Protein AF-A0A7J4SKL3-F1 (afdb_monomer_lite)

Secondary structure (DSSP, 8-state):
--TTEEEHHHHHHHTS-TTTS-HHHHHHHHHHHHHTT-EEEEE---TT--PEEEEE-HHHHHHHHHHHHTGGGHHHHHHHHHH-TT--HHHHHHHHHT-TTS-HHHHHHHHHHHHHHHHHH--SSTTPPPP-SHHHHHHHHHSPP-

Radius of gyration: 18.82 Å; chains: 1; bounding box: 42×30×58 Å

Sequence (146 aa):
LIGGSTEVPKLHKLLGPHRMITKRHTQRLVKWLEEEKWINKQFNHIPFSDAKVFKLKQDRVGFGRLSLALWPLRSSISSWRRANPKGNWENALEEILSNSKIPAYQIKKSINDVFERLNILTSGHDNCPIPSTKEELIIWWKTPPP

Foldseek 3Di:
DPPQKDFLVRVCVVVDDCPPADSVNSVVVVVVCVVVVQWDWDQPPDPPDRTTMIGGDPVVVLVVLVCQLQVLCVVLLVVQCVVCVPDDQLCSLVCSLPDPVDDPVSSVVSVVSSQVSCVVSPLQAPPDHRDPDSVSVSVSSNDDHD

pLDDT: mean 87.16, std 10.9, range [48.44, 97.19]

Structure (mmCIF, N/CA/C/O backbone):
data_AF-A0A7J4SKL3-F1
#
_entry.id   AF-A0A7J4SKL3-F1
#
loop_
_atom_site.group_PDB
_atom_site.id
_atom_site.type_symbol
_atom_site.label_atom_id
_atom_site.label_alt_id
_atom_site.label_comp_id
_atom_site.label_asym_id
_atom_site.label_entity_id
_atom_site.label_seq_id
_atom_site.pdbx_PDB_ins_code
_atom_site.Cartn_x
_atom_site.Cartn_y
_atom_site.Cartn_z
_atom_site.occupancy
_atom_site.B_iso_or_equiv
_atom_site.auth_seq_id
_atom_site.auth_comp_id
_atom_site.auth_asym_id
_atom_site.auth_atom_id
_atom_site.pdbx_PDB_model_num
ATOM 1 N N . LEU A 1 1 ? 7.244 6.964 -25.240 1.00 48.44 1 LEU A N 1
ATOM 2 C CA . LEU A 1 1 ? 7.174 5.991 -24.122 1.00 48.44 1 LEU A CA 1
ATOM 3 C C . LEU A 1 1 ? 5.709 5.703 -23.848 1.00 48.44 1 LEU A C 1
ATOM 5 O O . LEU A 1 1 ? 4.969 6.645 -23.602 1.00 48.44 1 LEU A O 1
ATOM 9 N N . ILE A 1 2 ? 5.292 4.439 -23.925 1.00 50.00 2 ILE A N 1
ATOM 10 C CA . ILE A 1 2 ? 3.936 4.018 -23.544 1.00 50.00 2 ILE A CA 1
ATOM 11 C C . ILE A 1 2 ? 3.737 4.368 -22.058 1.00 50.00 2 ILE A C 1
ATOM 13 O O . ILE A 1 2 ? 4.627 4.099 -21.245 1.00 50.00 2 ILE A O 1
ATOM 17 N N . GLY A 1 3 ? 2.610 4.989 -21.698 1.00 60.38 3 GLY A N 1
ATOM 18 C CA . GLY A 1 3 ? 2.311 5.376 -20.315 1.00 60.38 3 GLY A CA 1
ATOM 19 C C . GLY A 1 3 ? 2.503 4.210 -19.333 1.00 60.38 3 GLY A C 1
ATOM 20 O O . GLY A 1 3 ? 2.032 3.095 -19.571 1.00 60.38 3 GLY A O 1
ATOM 21 N N . GLY A 1 4 ? 3.245 4.454 -18.249 1.00 69.75 4 GLY A N 1
ATOM 22 C CA . GLY A 1 4 ? 3.520 3.461 -17.201 1.00 69.75 4 GLY A CA 1
ATOM 23 C C . GLY A 1 4 ? 4.637 2.448 -17.499 1.00 69.75 4 GLY A C 1
ATOM 24 O O . GLY A 1 4 ? 4.762 1.466 -16.771 1.00 69.75 4 GLY A O 1
ATOM 25 N N . SER A 1 5 ? 5.440 2.660 -18.546 1.00 82.00 5 SER A N 1
ATOM 26 C CA . SER A 1 5 ? 6.580 1.803 -18.902 1.00 82.00 5 SER A CA 1
ATOM 27 C C . SER A 1 5 ? 7.928 2.506 -18.654 1.00 82.00 5 SER A C 1
ATOM 29 O O . SER A 1 5 ? 8.038 3.728 -18.793 1.00 82.00 5 SER A O 1
ATOM 31 N N . THR A 1 6 ? 8.960 1.761 -18.241 1.00 85.88 6 THR A N 1
ATOM 32 C CA . THR A 1 6 ? 10.296 2.312 -17.948 1.00 85.88 6 THR A CA 1
ATOM 33 C C . THR A 1 6 ? 11.423 1.329 -18.263 1.00 85.88 6 THR A C 1
ATOM 35 O O . THR A 1 6 ? 11.231 0.117 -18.265 1.00 85.88 6 THR A O 1
ATOM 38 N N . GLU A 1 7 ? 12.623 1.849 -18.496 1.00 87.88 7 GLU A N 1
ATOM 39 C CA . GLU A 1 7 ? 13.842 1.064 -18.703 1.00 87.88 7 GLU A CA 1
ATOM 40 C C . GLU A 1 7 ? 14.715 1.087 -17.444 1.00 87.88 7 GLU A C 1
ATOM 42 O O . GLU A 1 7 ? 14.660 2.033 -16.654 1.00 87.88 7 GLU A O 1
ATOM 47 N N . VAL A 1 8 ? 15.600 0.097 -17.281 1.00 87.62 8 VAL A N 1
ATOM 48 C CA . VAL A 1 8 ? 16.509 0.022 -16.121 1.00 87.62 8 VAL A CA 1
ATOM 49 C C . VAL A 1 8 ? 17.352 1.293 -15.923 1.00 87.62 8 VAL A C 1
ATOM 51 O O . VAL A 1 8 ? 17.426 1.757 -14.785 1.00 87.62 8 VAL A O 1
ATOM 54 N N . PRO A 1 9 ? 17.971 1.909 -16.955 1.00 86.69 9 PRO A N 1
ATOM 55 C CA . PRO A 1 9 ? 18.747 3.136 -16.766 1.00 86.69 9 PRO A CA 1
ATOM 56 C C . PRO A 1 9 ? 17.894 4.311 -16.280 1.00 86.69 9 PRO A C 1
ATOM 58 O O . PRO A 1 9 ? 18.338 5.082 -15.431 1.00 86.69 9 PRO A O 1
ATOM 61 N N . LYS A 1 10 ? 16.661 4.437 -16.787 1.00 85.81 10 LYS A N 1
ATOM 62 C CA . LYS A 1 10 ? 15.726 5.487 -16.370 1.00 85.81 10 LYS A CA 1
ATOM 63 C C . LYS A 1 10 ? 15.235 5.249 -14.943 1.00 85.81 10 LYS A C 1
ATOM 65 O O . LYS A 1 10 ? 15.277 6.170 -14.136 1.00 85.81 10 LYS A O 1
ATOM 70 N N . LEU A 1 11 ? 14.848 4.016 -14.614 1.00 85.94 11 LEU A N 1
ATOM 71 C CA . LEU A 1 11 ? 14.466 3.620 -13.257 1.00 85.94 11 LEU A CA 1
ATOM 72 C C . LEU A 1 11 ? 15.596 3.895 -12.259 1.00 85.94 11 LEU A C 1
ATOM 74 O O . LEU A 1 11 ? 15.365 4.492 -11.217 1.00 85.94 11 LEU A O 1
ATOM 78 N N . HIS A 1 12 ? 16.830 3.534 -12.609 1.00 86.56 12 HIS A N 1
ATOM 79 C CA . HIS A 1 12 ? 17.995 3.779 -11.768 1.00 86.56 12 HIS A CA 1
ATOM 80 C C . HIS A 1 12 ? 18.211 5.275 -11.482 1.00 86.56 12 HIS A C 1
ATOM 82 O O . HIS A 1 12 ? 18.498 5.625 -10.342 1.00 86.56 12 HIS A O 1
ATOM 88 N N . LYS A 1 13 ? 18.027 6.155 -12.480 1.00 85.44 13 LYS A N 1
ATOM 89 C CA . LYS A 1 13 ? 18.091 7.617 -12.290 1.00 85.44 13 LYS A CA 1
ATOM 90 C C . LYS A 1 13 ? 16.989 8.141 -11.359 1.00 85.44 13 LYS A C 1
ATOM 92 O O . LYS A 1 13 ? 17.225 9.100 -10.636 1.00 85.44 13 LYS A O 1
ATOM 97 N N . LEU A 1 14 ? 15.805 7.524 -11.380 1.00 84.88 14 LEU A N 1
ATOM 98 C CA . LEU A 1 14 ? 14.656 7.923 -10.556 1.00 84.88 14 LEU A CA 1
ATOM 99 C C . LEU A 1 14 ? 14.752 7.449 -9.099 1.00 84.88 14 LEU A C 1
ATOM 101 O O . LEU A 1 14 ? 14.179 8.086 -8.224 1.00 84.88 14 LEU A O 1
ATOM 105 N N . LEU A 1 15 ? 15.472 6.356 -8.825 1.00 79.69 15 LEU A N 1
ATOM 106 C CA . LEU A 1 15 ? 15.606 5.781 -7.478 1.00 79.69 15 LEU A CA 1
ATOM 107 C C . LEU A 1 15 ? 16.445 6.632 -6.501 1.00 79.69 15 LEU A C 1
ATOM 109 O O . LEU A 1 15 ? 16.567 6.272 -5.334 1.00 79.69 15 LEU A O 1
ATOM 113 N N . GLY A 1 16 ? 16.998 7.759 -6.947 1.00 69.62 16 GLY A N 1
ATOM 114 C CA . GLY A 1 16 ? 17.720 8.705 -6.101 1.00 69.62 16 GLY A CA 1
ATOM 115 C C . GLY A 1 16 ? 19.196 8.846 -6.475 1.00 69.62 16 GLY A C 1
ATOM 116 O O . GLY A 1 16 ? 19.639 8.315 -7.499 1.00 69.62 16 GLY A O 1
ATOM 117 N N . PRO A 1 17 ? 19.973 9.608 -5.682 1.00 68.19 17 PRO A N 1
ATOM 118 C CA . PRO A 1 17 ? 21.333 9.979 -6.039 1.00 68.19 17 PRO A CA 1
ATOM 119 C C . PRO A 1 17 ? 22.188 8.734 -6.292 1.00 68.19 17 PRO A C 1
ATOM 121 O O . PRO A 1 17 ? 22.190 7.781 -5.511 1.00 68.19 17 PRO A O 1
ATOM 124 N N . HIS A 1 18 ? 22.949 8.778 -7.388 1.00 55.56 18 HIS A N 1
ATOM 125 C CA . HIS A 1 18 ? 23.708 7.673 -7.995 1.00 55.56 18 HIS A CA 1
ATOM 126 C C . HIS A 1 18 ? 24.629 6.893 -7.029 1.00 55.56 18 HIS A C 1
ATOM 128 O O . HIS A 1 18 ? 25.114 5.818 -7.368 1.00 55.56 18 HIS A O 1
ATOM 134 N N . ARG A 1 19 ? 24.881 7.430 -5.827 1.00 59.78 19 ARG A N 1
ATOM 135 C CA . ARG A 1 19 ? 25.804 6.896 -4.817 1.00 59.78 19 ARG A CA 1
ATOM 136 C C . ARG A 1 19 ? 25.175 5.921 -3.814 1.00 59.78 19 ARG A C 1
ATOM 138 O O . ARG A 1 19 ? 25.926 5.263 -3.107 1.00 59.78 19 ARG A O 1
ATOM 145 N N . MET A 1 20 ? 23.847 5.789 -3.753 1.00 67.81 20 MET A N 1
ATOM 146 C CA . MET A 1 20 ? 23.193 4.863 -2.806 1.00 67.81 20 MET A CA 1
ATOM 147 C C . MET A 1 20 ? 22.694 3.558 -3.433 1.00 67.81 20 MET A C 1
ATOM 149 O O . MET A 1 20 ? 22.626 2.535 -2.758 1.00 67.81 20 MET A O 1
ATOM 153 N N . ILE A 1 21 ? 22.348 3.568 -4.721 1.00 78.31 21 ILE A N 1
ATOM 154 C CA . ILE A 1 21 ? 21.778 2.409 -5.415 1.00 78.31 21 ILE A CA 1
ATOM 155 C C . ILE A 1 21 ? 22.610 2.156 -6.659 1.00 78.31 21 ILE A C 1
ATOM 157 O O . ILE A 1 21 ? 22.701 3.014 -7.521 1.00 78.31 21 ILE A O 1
ATOM 161 N N . THR A 1 22 ? 23.217 0.978 -6.783 1.00 87.62 22 THR A N 1
ATOM 162 C CA . THR A 1 22 ? 23.991 0.641 -7.985 1.00 87.62 22 THR A CA 1
ATOM 163 C C . THR A 1 22 ? 23.075 0.234 -9.142 1.00 87.62 22 THR A C 1
ATOM 165 O O . THR A 1 22 ? 21.966 -0.278 -8.945 1.00 87.62 22 THR A O 1
ATOM 168 N N . LYS A 1 23 ? 23.569 0.348 -10.382 1.00 86.75 23 LYS A N 1
ATOM 169 C CA . LYS A 1 23 ? 22.893 -0.229 -11.558 1.00 86.75 23 LYS A CA 1
ATOM 170 C C . LYS A 1 23 ? 22.604 -1.726 -11.367 1.00 86.75 23 LYS A C 1
ATOM 172 O O . LYS A 1 23 ? 21.513 -2.183 -11.699 1.00 86.75 23 LYS A O 1
ATOM 177 N N . ARG A 1 24 ? 23.538 -2.469 -10.755 1.00 88.88 24 ARG A N 1
ATOM 178 C CA . ARG A 1 24 ? 23.371 -3.892 -10.408 1.00 88.88 24 ARG A CA 1
ATOM 179 C C . ARG A 1 24 ? 22.224 -4.113 -9.420 1.00 88.88 24 ARG A C 1
ATOM 181 O O . ARG A 1 24 ? 21.455 -5.052 -9.597 1.00 88.88 24 ARG A O 1
ATOM 188 N N . HIS A 1 25 ? 22.081 -3.261 -8.403 1.00 88.31 25 HIS A N 1
ATOM 189 C CA . HIS A 1 25 ? 20.955 -3.333 -7.469 1.00 88.31 25 HIS A CA 1
ATOM 190 C C . HIS A 1 25 ? 19.621 -3.122 -8.194 1.00 88.31 25 HIS A C 1
ATOM 192 O O . HIS A 1 25 ? 18.709 -3.930 -8.042 1.00 88.31 25 HIS A O 1
ATOM 198 N N . THR A 1 26 ? 19.543 -2.110 -9.063 1.00 89.88 26 THR A N 1
ATOM 199 C CA . THR A 1 26 ? 18.339 -1.851 -9.870 1.00 89.88 26 THR A CA 1
ATOM 200 C C . THR A 1 26 ? 17.992 -3.051 -10.761 1.00 89.88 26 THR A C 1
ATOM 202 O O . THR A 1 26 ? 16.837 -3.455 -10.830 1.00 89.88 26 THR A O 1
ATOM 205 N N . GLN A 1 27 ? 18.987 -3.679 -11.398 1.00 90.81 27 GLN A N 1
ATOM 206 C CA . GLN A 1 27 ? 18.780 -4.893 -12.199 1.00 90.81 27 GLN A CA 1
ATOM 207 C C . GLN A 1 27 ? 18.268 -6.071 -11.363 1.00 90.81 27 GLN A C 1
ATOM 209 O O . GLN A 1 27 ? 17.373 -6.782 -11.812 1.00 90.81 27 GLN A O 1
ATOM 214 N N . ARG A 1 28 ? 18.807 -6.278 -10.153 1.00 92.56 28 ARG A N 1
ATOM 215 C CA . ARG A 1 28 ? 18.332 -7.329 -9.238 1.00 92.56 28 ARG A CA 1
ATOM 216 C C . ARG A 1 28 ? 16.891 -7.088 -8.802 1.00 92.56 28 ARG A C 1
ATOM 218 O O . ARG A 1 28 ? 16.118 -8.035 -8.782 1.00 92.56 28 ARG A O 1
ATOM 225 N N . LEU A 1 29 ? 16.535 -5.840 -8.501 1.00 91.38 29 LEU A N 1
ATOM 226 C CA . LEU A 1 29 ? 15.169 -5.453 -8.150 1.00 91.38 29 LEU A CA 1
ATOM 227 C C . LEU A 1 29 ? 14.204 -5.721 -9.309 1.00 91.38 29 LEU A C 1
ATOM 229 O O . LEU A 1 29 ? 13.156 -6.323 -9.103 1.00 91.38 29 LEU A O 1
ATOM 233 N N . VAL A 1 30 ? 14.570 -5.329 -10.532 1.00 92.00 30 VAL A N 1
ATOM 234 C CA . VAL A 1 30 ? 13.750 -5.587 -11.726 1.00 92.00 30 VAL A CA 1
ATOM 235 C C . VAL A 1 30 ? 13.600 -7.086 -11.979 1.00 92.00 30 VAL A C 1
ATOM 237 O O . VAL A 1 30 ? 12.490 -7.541 -12.226 1.00 92.00 30 VAL A O 1
ATOM 240 N N . LYS A 1 31 ? 14.682 -7.863 -11.850 1.00 92.75 31 LYS A N 1
ATOM 241 C CA . LYS A 1 31 ? 14.635 -9.325 -11.981 1.00 92.75 31 LYS A CA 1
ATOM 242 C C . LYS A 1 31 ? 13.700 -9.957 -10.944 1.00 92.75 31 LYS A C 1
ATOM 244 O O . LYS A 1 31 ? 12.862 -10.768 -11.309 1.00 92.75 31 LYS A O 1
ATOM 249 N N . TRP A 1 32 ? 13.796 -9.539 -9.683 1.00 94.25 32 TRP A N 1
ATOM 250 C CA . TRP A 1 32 ? 12.912 -10.024 -8.622 1.00 94.25 32 TRP A CA 1
ATOM 251 C C . TRP A 1 32 ? 11.440 -9.676 -8.895 1.00 94.25 32 TRP A C 1
ATOM 253 O O . TRP A 1 32 ? 10.573 -10.531 -8.775 1.00 94.25 32 TRP A O 1
ATOM 263 N N . LEU A 1 33 ? 11.145 -8.451 -9.348 1.00 92.44 33 LEU A N 1
ATOM 264 C CA . LEU A 1 33 ? 9.784 -8.063 -9.740 1.00 92.44 33 LEU A CA 1
ATOM 265 C C . LEU A 1 33 ? 9.254 -8.873 -10.935 1.00 92.44 33 LEU A C 1
ATOM 267 O O . LEU A 1 33 ? 8.049 -9.103 -11.032 1.00 92.44 33 LEU A O 1
ATOM 271 N N . GLU A 1 34 ? 10.120 -9.273 -11.865 1.00 92.25 34 GLU A N 1
ATOM 272 C CA . GLU A 1 34 ? 9.757 -10.143 -12.989 1.00 92.25 34 GLU A CA 1
ATOM 273 C C . GLU A 1 34 ? 9.435 -11.566 -12.497 1.00 92.25 34 GLU A C 1
ATOM 275 O O . GLU A 1 34 ? 8.383 -12.104 -12.842 1.00 92.25 34 GLU A O 1
ATOM 280 N N . GLU A 1 35 ? 10.278 -12.133 -11.626 1.00 93.94 35 GLU A N 1
ATOM 281 C CA . GLU A 1 35 ? 10.094 -13.456 -11.001 1.00 93.94 35 GLU A CA 1
ATOM 282 C C . GLU A 1 35 ? 8.805 -13.527 -10.165 1.00 93.94 35 GLU A C 1
ATOM 284 O O . GLU A 1 35 ? 8.006 -14.450 -10.327 1.00 93.94 35 GLU A O 1
ATOM 289 N N . GLU A 1 36 ? 8.534 -12.495 -9.362 1.00 92.81 36 GLU A N 1
ATOM 290 C CA . GLU A 1 36 ? 7.304 -12.350 -8.568 1.00 92.81 36 GLU A CA 1
ATOM 291 C C . GLU A 1 36 ? 6.078 -11.963 -9.410 1.00 92.81 36 GLU A C 1
ATOM 293 O O . GLU A 1 36 ? 4.982 -11.726 -8.887 1.00 92.81 36 GLU A O 1
ATOM 298 N N . LYS A 1 37 ? 6.231 -11.885 -10.738 1.00 91.31 37 LYS A N 1
ATOM 299 C CA . LYS A 1 37 ? 5.149 -11.588 -11.679 1.00 91.31 37 LYS A CA 1
ATOM 300 C C . LYS A 1 37 ? 4.506 -10.214 -11.440 1.00 91.31 37 LYS A C 1
ATOM 302 O O . LYS A 1 37 ? 3.322 -10.060 -11.741 1.00 91.31 37 LYS A O 1
ATOM 307 N N . TRP A 1 38 ? 5.256 -9.227 -10.941 1.00 91.06 38 TRP A N 1
ATOM 308 C CA . TRP A 1 38 ? 4.797 -7.843 -10.749 1.00 91.06 38 TRP A CA 1
ATOM 309 C C . TRP A 1 38 ? 4.830 -7.014 -12.031 1.00 91.06 38 TRP A C 1
ATOM 311 O O . TRP A 1 38 ? 3.963 -6.167 -12.252 1.00 91.06 38 TRP A O 1
ATOM 321 N N . ILE A 1 39 ? 5.824 -7.256 -12.883 1.00 92.44 39 ILE A N 1
ATOM 322 C CA . ILE A 1 39 ? 6.054 -6.497 -14.114 1.00 92.44 39 ILE A CA 1
ATOM 323 C C . ILE A 1 39 ? 5.991 -7.404 -15.344 1.00 92.44 39 ILE A C 1
ATOM 325 O O . ILE A 1 39 ? 6.294 -8.592 -15.276 1.00 92.44 39 ILE A O 1
ATOM 329 N N . ASN A 1 40 ? 5.615 -6.819 -16.477 1.00 88.81 40 ASN A N 1
ATOM 330 C CA . ASN A 1 40 ? 5.747 -7.407 -17.801 1.00 88.81 40 ASN A CA 1
ATOM 331 C C . ASN A 1 40 ? 6.936 -6.779 -18.518 1.00 88.81 40 ASN A C 1
ATOM 333 O O . ASN A 1 40 ? 7.082 -5.553 -18.553 1.00 88.81 40 ASN A O 1
ATOM 337 N N . LYS A 1 41 ? 7.745 -7.630 -19.137 1.00 86.69 41 LYS A N 1
ATOM 338 C CA . LYS A 1 41 ? 8.801 -7.220 -20.051 1.00 86.69 41 LYS A CA 1
ATOM 339 C C . LYS A 1 41 ? 8.215 -7.029 -21.448 1.00 86.69 41 LYS A C 1
ATOM 341 O O . LYS A 1 41 ? 7.568 -7.923 -21.983 1.00 86.69 41 LYS A O 1
ATOM 346 N N . GLN A 1 42 ? 8.445 -5.858 -22.023 1.00 81.88 42 GLN A N 1
ATOM 347 C CA . GLN A 1 42 ? 8.037 -5.490 -23.372 1.00 81.88 42 GLN A CA 1
ATOM 348 C C . GLN A 1 42 ? 9.283 -5.188 -24.203 1.00 81.88 42 GLN A C 1
ATOM 350 O O . GLN A 1 42 ? 10.223 -4.539 -23.734 1.00 81.88 42 GLN A O 1
ATOM 355 N N . PHE A 1 43 ? 9.289 -5.672 -25.441 1.00 70.06 43 PHE A N 1
ATOM 356 C CA . PHE A 1 43 ? 10.264 -5.257 -26.439 1.00 70.06 43 PHE A CA 1
ATOM 357 C C . PHE A 1 43 ? 9.663 -4.086 -27.210 1.00 70.06 43 PHE A C 1
ATOM 359 O O . PHE A 1 43 ? 8.570 -4.201 -27.762 1.00 70.06 43 PHE A O 1
ATOM 366 N N . ASN A 1 44 ? 10.348 -2.946 -27.212 1.00 64.50 44 ASN A N 1
ATOM 367 C CA . ASN A 1 44 ? 9.982 -1.861 -28.109 1.00 64.50 44 ASN A CA 1
ATOM 368 C C . ASN A 1 44 ? 10.482 -2.228 -29.509 1.00 64.50 44 ASN A C 1
ATOM 370 O O . ASN A 1 44 ? 11.683 -2.349 -29.711 1.00 64.50 44 ASN A O 1
ATOM 374 N N . HIS A 1 45 ? 9.584 -2.354 -30.486 1.00 60.06 45 HIS A N 1
ATOM 375 C CA . HIS A 1 45 ? 9.947 -2.463 -31.908 1.00 60.06 45 HIS A CA 1
ATOM 376 C C . HIS A 1 45 ? 10.345 -1.097 -32.496 1.00 60.06 45 HIS A C 1
ATOM 378 O O . HIS A 1 45 ? 9.933 -0.734 -33.594 1.00 60.06 45 HIS A O 1
ATOM 384 N N . ILE A 1 46 ? 11.098 -0.294 -31.742 1.00 61.81 46 ILE A N 1
ATOM 385 C CA . ILE A 1 46 ? 11.620 0.977 -32.239 1.00 61.81 46 ILE A CA 1
ATOM 386 C C . ILE A 1 46 ? 12.972 0.667 -32.887 1.00 61.81 46 ILE A C 1
ATOM 388 O O . ILE A 1 46 ? 13.823 0.073 -32.216 1.00 61.81 46 ILE A O 1
ATOM 392 N N . PRO A 1 47 ? 13.198 1.057 -34.155 1.00 54.09 47 PRO A N 1
ATOM 393 C CA . PRO A 1 47 ? 14.492 0.879 -34.799 1.00 54.09 47 PRO A CA 1
ATOM 394 C C . PRO A 1 47 ? 15.601 1.459 -33.910 1.00 54.09 47 PRO A C 1
ATOM 396 O O . PRO A 1 47 ? 15.474 2.582 -33.422 1.00 54.09 47 PRO A O 1
ATOM 399 N N . PHE A 1 48 ? 16.671 0.690 -33.688 1.00 59.47 48 PHE A N 1
ATOM 400 C CA . PHE A 1 48 ? 17.862 1.085 -32.915 1.00 59.47 48 PHE A CA 1
ATOM 401 C C . PHE A 1 48 ? 17.689 1.217 -31.387 1.00 59.47 48 PHE A C 1
AT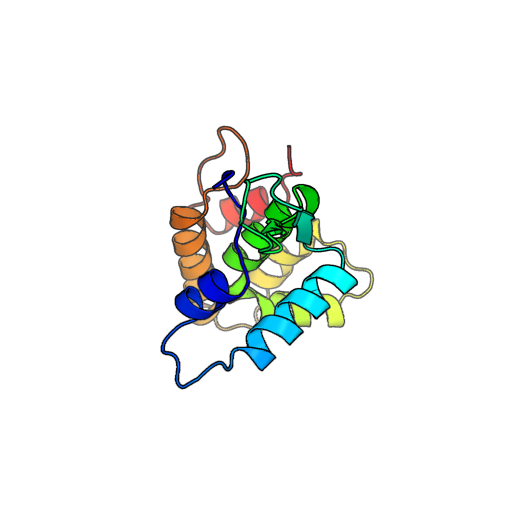OM 403 O O . PHE A 1 48 ? 18.607 1.680 -30.710 1.00 59.47 48 PHE A O 1
ATOM 410 N N . SER A 1 49 ? 16.558 0.785 -30.812 1.00 60.94 49 SER A N 1
ATOM 411 C CA . SER A 1 49 ? 16.360 0.725 -29.357 1.00 60.94 49 SER A CA 1
ATOM 412 C C . SER A 1 49 ? 16.209 -0.720 -28.874 1.00 60.94 49 SER A C 1
ATOM 414 O O . SER A 1 49 ? 15.104 -1.230 -28.721 1.00 60.94 49 SER A O 1
ATOM 416 N N . ASP A 1 50 ? 17.329 -1.370 -28.550 1.00 60.94 50 ASP A N 1
ATOM 417 C CA . ASP A 1 50 ? 17.341 -2.716 -27.941 1.00 60.94 50 ASP A CA 1
ATOM 418 C C . ASP A 1 50 ? 17.022 -2.702 -26.431 1.00 60.94 50 ASP A C 1
ATOM 420 O O . ASP A 1 50 ? 17.234 -3.680 -25.699 1.00 60.94 50 ASP A O 1
ATOM 424 N N . ALA A 1 51 ? 16.535 -1.574 -25.908 1.00 69.50 51 ALA A N 1
ATOM 425 C CA . ALA A 1 51 ? 16.268 -1.430 -24.491 1.00 69.50 51 ALA A CA 1
ATOM 426 C C . ALA A 1 51 ? 14.987 -2.183 -24.105 1.00 69.50 51 ALA A C 1
ATOM 428 O O . ALA A 1 51 ? 13.876 -1.855 -24.518 1.00 69.50 51 ALA A O 1
ATOM 429 N N . LYS A 1 52 ? 15.147 -3.199 -23.251 1.00 79.81 52 LYS A N 1
ATOM 430 C CA . LYS A 1 52 ? 14.027 -3.890 -22.600 1.00 79.81 52 LYS A CA 1
ATOM 431 C C . LYS A 1 52 ? 13.262 -2.885 -21.740 1.00 79.81 52 LYS A C 1
ATOM 433 O O . LYS A 1 52 ? 13.838 -2.303 -20.815 1.00 79.81 52 LYS A O 1
ATOM 438 N N . VAL A 1 53 ? 11.973 -2.726 -22.021 1.00 86.31 53 VAL A N 1
ATOM 439 C CA . VAL A 1 53 ? 11.077 -1.866 -21.249 1.00 86.31 53 VAL A CA 1
ATOM 440 C C . VAL A 1 53 ? 10.241 -2.735 -20.318 1.00 86.31 53 VAL A C 1
ATOM 442 O O . VAL A 1 53 ? 9.833 -3.841 -20.664 1.00 86.31 53 VAL A O 1
ATOM 445 N N . PHE A 1 54 ? 9.987 -2.238 -19.117 1.00 88.50 54 PHE A N 1
ATOM 446 C CA . PHE A 1 54 ? 9.228 -2.923 -18.084 1.00 88.50 54 PHE A CA 1
ATOM 447 C C . PHE A 1 54 ? 7.988 -2.107 -17.738 1.00 88.50 54 PHE A C 1
ATOM 449 O O . PHE A 1 54 ? 8.0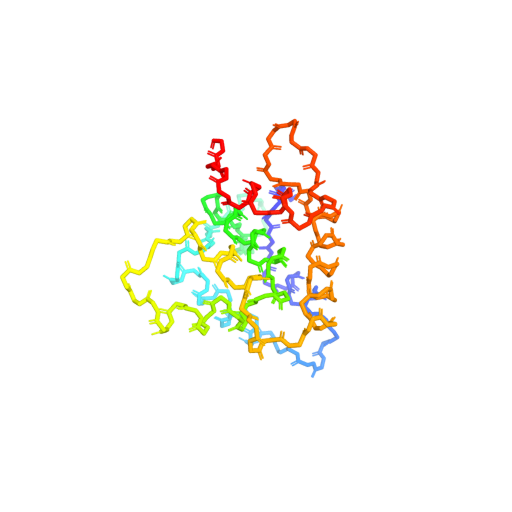69 -0.891 -17.551 1.00 88.50 54 PHE A O 1
ATOM 456 N N . LYS A 1 55 ? 6.839 -2.776 -17.644 1.00 88.94 55 LYS A N 1
ATOM 457 C CA . LYS A 1 55 ? 5.552 -2.173 -17.282 1.00 88.94 55 LYS A CA 1
ATOM 458 C C . LYS A 1 55 ? 4.955 -2.921 -16.095 1.00 88.94 55 LYS A C 1
ATOM 460 O O . LYS A 1 55 ? 4.938 -4.148 -16.103 1.00 88.94 55 LYS A O 1
ATOM 465 N N . LEU A 1 56 ? 4.450 -2.202 -15.092 1.00 88.38 56 LEU A N 1
ATOM 466 C CA . LEU A 1 56 ? 3.712 -2.822 -13.987 1.00 88.38 56 LEU A CA 1
ATOM 467 C C . LEU A 1 56 ? 2.438 -3.481 -14.531 1.00 88.38 56 LEU A C 1
ATOM 469 O O . LEU A 1 56 ? 1.736 -2.891 -15.360 1.00 88.38 56 LEU A O 1
ATOM 473 N N . LYS A 1 57 ? 2.145 -4.707 -14.097 1.00 89.44 57 LYS A N 1
ATOM 474 C CA . LYS A 1 57 ? 0.904 -5.368 -14.503 1.00 89.44 57 LYS A CA 1
ATOM 475 C C . LYS A 1 57 ? -0.311 -4.678 -13.887 1.00 89.44 57 LYS A C 1
ATOM 477 O O . LYS A 1 57 ? -0.231 -4.168 -12.773 1.00 89.44 57 LYS A O 1
ATOM 482 N N . GLN A 1 58 ? -1.428 -4.669 -14.613 1.00 83.56 58 GLN A N 1
ATOM 483 C CA . GLN A 1 58 ? -2.640 -3.952 -14.199 1.00 83.56 58 GLN A CA 1
ATOM 484 C C . GLN A 1 58 ? -3.215 -4.488 -12.879 1.00 83.56 58 GLN A C 1
ATOM 486 O O . GLN A 1 58 ? -3.520 -3.700 -11.989 1.00 83.56 58 GLN A O 1
ATOM 491 N N . ASP A 1 59 ? -3.230 -5.810 -12.701 1.00 83.38 59 ASP A N 1
ATOM 492 C CA . ASP A 1 59 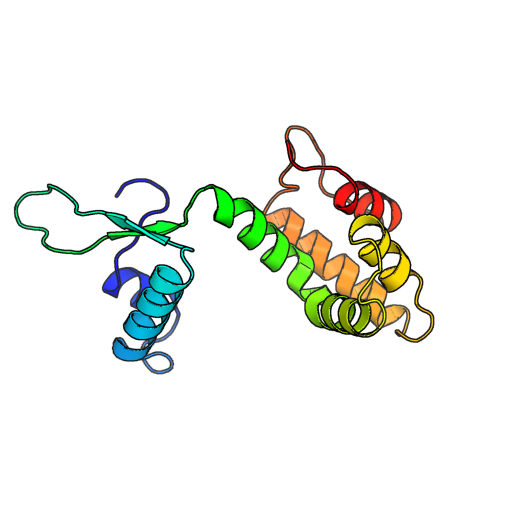? -3.642 -6.503 -11.470 1.00 83.38 59 ASP A CA 1
ATOM 493 C C . ASP A 1 59 ? -2.787 -6.130 -10.243 1.00 83.38 59 ASP A C 1
ATOM 495 O O . ASP A 1 59 ? -3.229 -6.236 -9.101 1.00 83.38 59 ASP A O 1
ATOM 499 N N . ARG A 1 60 ? -1.557 -5.652 -10.459 1.00 87.44 60 ARG A N 1
ATOM 500 C CA . ARG A 1 60 ? -0.628 -5.251 -9.391 1.00 87.44 60 ARG A CA 1
ATOM 501 C C . ARG A 1 60 ? -0.652 -3.759 -9.088 1.00 87.44 60 ARG A C 1
ATOM 503 O O . ARG A 1 60 ? -0.210 -3.365 -8.009 1.00 87.44 60 ARG A O 1
ATOM 510 N N . VAL A 1 61 ? -1.181 -2.928 -9.991 1.00 85.44 61 VAL A N 1
ATOM 511 C CA . VAL A 1 61 ? -1.288 -1.472 -9.785 1.00 85.44 61 VAL A CA 1
ATOM 512 C C . VAL A 1 61 ? -2.154 -1.172 -8.562 1.00 85.44 61 VAL A C 1
ATOM 514 O O . VAL A 1 61 ? -1.723 -0.407 -7.699 1.00 85.44 61 VAL A O 1
ATOM 517 N N . GLY A 1 62 ? -3.332 -1.799 -8.461 1.00 84.75 62 GLY A N 1
ATOM 518 C CA . GLY A 1 62 ? -4.257 -1.594 -7.341 1.00 84.75 62 GLY A CA 1
ATOM 519 C C . GLY A 1 62 ? -3.618 -1.950 -5.999 1.00 84.75 62 GLY A C 1
ATOM 520 O O . GLY A 1 62 ? -3.549 -1.118 -5.095 1.00 84.75 62 GLY A O 1
ATOM 521 N N . PHE A 1 63 ? -3.025 -3.143 -5.908 1.00 86.56 63 PHE A N 1
ATOM 522 C CA . PHE A 1 63 ? -2.312 -3.583 -4.707 1.00 86.56 63 PHE A CA 1
ATOM 523 C C . PHE A 1 63 ? -1.136 -2.665 -4.334 1.00 86.56 63 PHE A C 1
ATOM 525 O O . PHE A 1 63 ? -0.920 -2.374 -3.156 1.00 86.56 63 PHE A O 1
ATOM 532 N N . GLY A 1 64 ? -0.379 -2.185 -5.326 1.00 89.06 64 GLY A N 1
ATOM 533 C CA . GLY A 1 64 ? 0.721 -1.246 -5.113 1.00 89.06 64 GLY A CA 1
ATOM 534 C C . GLY A 1 64 ? 0.247 0.085 -4.527 1.00 89.06 64 GLY A C 1
ATOM 535 O O . GLY A 1 64 ? 0.822 0.558 -3.547 1.00 89.06 64 GLY A O 1
ATOM 536 N N . ARG A 1 65 ? -0.832 0.659 -5.074 1.00 89.25 65 ARG A N 1
ATOM 537 C CA . ARG A 1 65 ? -1.444 1.895 -4.556 1.00 89.25 65 ARG A CA 1
ATOM 538 C C . ARG A 1 65 ? -1.963 1.713 -3.133 1.00 89.25 65 ARG A C 1
ATOM 540 O O . ARG A 1 65 ? -1.616 2.513 -2.269 1.00 89.25 65 ARG A O 1
ATOM 547 N N . LEU A 1 66 ? -2.690 0.626 -2.872 1.00 90.44 66 LEU A N 1
ATOM 548 C CA . LEU A 1 66 ? -3.187 0.284 -1.538 1.00 90.44 66 LEU A CA 1
ATOM 549 C C . LEU A 1 66 ? -2.041 0.152 -0.524 1.00 90.44 66 LEU A C 1
ATOM 551 O O . LEU A 1 66 ? -2.085 0.733 0.559 1.00 90.44 66 LEU A O 1
ATOM 555 N N . SER A 1 67 ? -0.976 -0.563 -0.898 1.00 91.50 67 SER A N 1
ATOM 556 C CA . SER A 1 67 ? 0.208 -0.751 -0.052 1.00 91.50 67 SER A CA 1
ATOM 557 C C . SER A 1 67 ? 0.921 0.564 0.262 1.00 91.50 67 SER A C 1
ATOM 559 O O . SER A 1 67 ? 1.452 0.731 1.361 1.00 91.50 67 SER A O 1
ATOM 561 N N . LEU A 1 68 ? 0.952 1.496 -0.695 1.00 92.81 68 LEU A N 1
ATOM 562 C CA . LEU A 1 68 ? 1.517 2.826 -0.492 1.00 92.81 68 LEU A CA 1
ATOM 563 C C . LEU A 1 68 ? 0.625 3.679 0.406 1.00 92.81 68 LEU A C 1
ATOM 565 O O . LEU A 1 68 ? 1.158 4.305 1.319 1.00 92.81 68 LEU A O 1
ATOM 569 N N . ALA A 1 69 ? -0.692 3.680 0.203 1.00 94.94 69 ALA A N 1
ATOM 570 C CA . ALA A 1 69 ? -1.632 4.405 1.054 1.00 94.94 69 ALA A CA 1
ATOM 571 C C . ALA A 1 69 ? -1.541 3.935 2.514 1.00 94.94 69 ALA A C 1
ATOM 573 O O . ALA A 1 69 ? -1.346 4.743 3.418 1.00 94.94 69 ALA A O 1
ATOM 574 N N . LEU A 1 70 ? -1.555 2.617 2.735 1.00 95.56 70 LEU A N 1
ATOM 575 C CA . LEU A 1 70 ? -1.570 1.996 4.064 1.00 95.56 70 LEU A CA 1
ATOM 576 C C . LEU A 1 70 ? -0.193 1.766 4.687 1.00 95.56 70 LEU A C 1
ATOM 578 O O . LEU A 1 70 ? -0.091 1.174 5.764 1.00 95.56 70 LEU A O 1
ATOM 582 N N . TRP A 1 71 ? 0.881 2.239 4.056 1.00 95.88 71 TRP A N 1
ATOM 583 C CA . TRP A 1 71 ? 2.234 2.074 4.586 1.00 95.88 71 TRP A CA 1
ATOM 584 C C . TRP A 1 71 ? 2.401 2.520 6.053 1.00 95.88 71 TRP A C 1
ATOM 586 O O . TRP A 1 71 ? 3.066 1.788 6.791 1.00 95.88 71 TRP A O 1
ATOM 596 N N . PRO A 1 72 ? 1.797 3.639 6.525 1.00 96.25 72 PRO A N 1
ATOM 597 C CA . PRO A 1 72 ? 1.884 4.044 7.933 1.00 96.25 72 PRO A CA 1
ATOM 598 C C . PRO A 1 72 ? 1.347 2.987 8.910 1.00 96.25 72 PRO A C 1
ATOM 600 O O . PRO A 1 72 ? 1.825 2.882 10.035 1.00 96.25 72 PRO A O 1
ATOM 603 N N . LEU A 1 73 ? 0.400 2.156 8.466 1.00 95.75 73 LEU A N 1
ATOM 604 C CA . LEU A 1 73 ? -0.223 1.091 9.254 1.00 95.75 73 LEU A CA 1
ATOM 605 C C . LEU A 1 73 ? 0.388 -0.295 8.988 1.00 95.75 73 LEU A C 1
ATOM 607 O O . LEU A 1 73 ? -0.057 -1.283 9.573 1.00 95.75 73 LEU A O 1
ATOM 611 N N . ARG A 1 74 ? 1.426 -0.404 8.147 1.00 95.19 74 ARG A N 1
ATOM 612 C CA . ARG A 1 74 ? 2.017 -1.688 7.720 1.00 95.19 74 ARG A CA 1
ATOM 613 C C . ARG A 1 74 ? 2.410 -2.590 8.893 1.00 95.19 74 ARG A C 1
ATOM 615 O O . ARG A 1 74 ? 2.173 -3.798 8.849 1.00 95.19 74 ARG A O 1
ATOM 622 N N . SER A 1 75 ? 3.043 -2.030 9.923 1.00 93.19 75 SER A N 1
ATOM 623 C CA . SER A 1 75 ? 3.483 -2.785 11.105 1.00 93.19 75 SER A CA 1
ATOM 624 C C . SER A 1 75 ? 2.297 -3.308 11.916 1.00 93.19 75 SER A C 1
ATOM 626 O O . SER A 1 75 ? 2.318 -4.466 12.345 1.00 93.19 75 SER A O 1
ATOM 628 N N . SER A 1 76 ? 1.250 -2.496 12.066 1.00 94.69 76 SER A N 1
ATOM 629 C CA . SER A 1 76 ? 0.008 -2.864 12.745 1.00 94.69 76 SER A CA 1
ATOM 630 C C . SER A 1 76 ? -0.736 -3.957 11.983 1.00 94.69 76 SER A C 1
ATOM 632 O O . SER A 1 76 ? -1.101 -4.962 12.584 1.00 94.69 76 SER A O 1
ATOM 634 N N . ILE A 1 77 ? -0.856 -3.834 10.657 1.00 95.00 77 ILE A N 1
ATOM 635 C CA . ILE A 1 77 ? -1.478 -4.842 9.782 1.00 95.00 77 ILE A CA 1
ATOM 636 C C . ILE A 1 77 ? -0.718 -6.173 9.850 1.00 95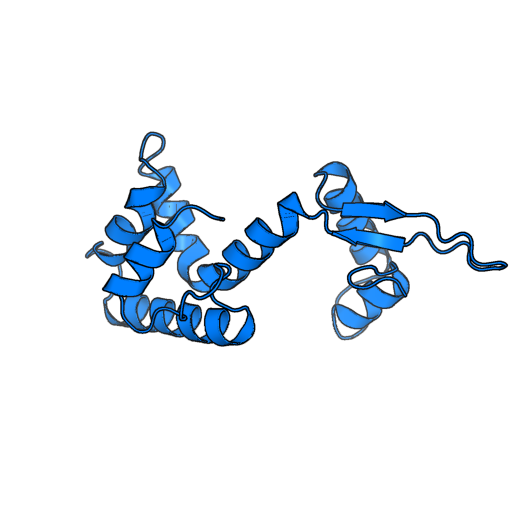.00 77 ILE A C 1
ATOM 638 O O . ILE A 1 77 ? -1.317 -7.231 10.032 1.00 95.00 77 ILE A O 1
ATOM 642 N N . SER A 1 78 ? 0.614 -6.135 9.767 1.00 94.25 78 SER A N 1
ATOM 643 C CA . SER A 1 78 ? 1.453 -7.337 9.876 1.00 94.25 78 SER A CA 1
ATOM 644 C C . SER A 1 78 ? 1.336 -8.005 11.250 1.00 94.25 78 SER A C 1
ATOM 646 O O . SER A 1 78 ? 1.262 -9.230 11.365 1.00 94.25 78 SER A O 1
ATOM 648 N N . SER A 1 79 ? 1.295 -7.208 12.318 1.00 94.19 79 SER A N 1
ATOM 649 C CA . SER A 1 79 ? 1.133 -7.720 13.682 1.00 94.19 79 SER A CA 1
ATOM 650 C C . SER A 1 79 ? -0.256 -8.312 13.902 1.00 94.19 79 SER A C 1
ATOM 652 O O . SER A 1 79 ? -0.359 -9.409 14.446 1.00 94.19 79 SER A O 1
ATOM 654 N N . TRP A 1 80 ? -1.298 -7.653 13.396 1.00 95.94 80 TRP A N 1
ATOM 655 C CA . TRP A 1 80 ? -2.664 -8.163 13.413 1.00 95.94 80 TRP A CA 1
ATOM 656 C C . TRP A 1 80 ? -2.775 -9.490 12.659 1.00 95.94 80 TRP A C 1
ATOM 658 O O . TRP A 1 80 ? -3.312 -10.450 13.198 1.00 95.94 80 TRP A O 1
ATOM 668 N N . ARG A 1 81 ? -2.177 -9.607 11.465 1.00 95.56 81 ARG A N 1
ATOM 669 C CA . ARG A 1 81 ? -2.216 -10.852 10.683 1.00 95.56 81 ARG A CA 1
ATOM 670 C C . ARG A 1 81 ? -1.543 -12.025 11.398 1.00 95.56 81 ARG A C 1
ATOM 672 O O . ARG A 1 81 ? -2.023 -13.151 11.303 1.00 95.56 81 ARG A O 1
ATOM 679 N N . ARG A 1 82 ? -0.440 -11.774 12.112 1.00 95.75 82 ARG A N 1
ATOM 680 C CA . ARG A 1 82 ? 0.242 -12.800 12.921 1.00 95.75 82 ARG A CA 1
ATOM 681 C C . ARG A 1 82 ? -0.600 -13.239 14.119 1.00 95.75 82 ARG A C 1
ATOM 683 O O . ARG A 1 82 ? -0.622 -14.424 14.425 1.00 95.75 82 ARG A O 1
ATOM 690 N N . ALA A 1 83 ? -1.286 -12.299 14.770 1.00 95.12 83 ALA A N 1
ATOM 691 C CA . ALA A 1 83 ? -2.179 -12.587 15.891 1.00 95.12 83 ALA A CA 1
ATOM 692 C C . ALA A 1 83 ? -3.488 -13.266 15.450 1.00 95.12 83 ALA A C 1
ATOM 694 O O . ALA A 1 83 ? -4.028 -14.081 16.190 1.00 95.12 83 ALA A O 1
ATOM 695 N N . ASN A 1 84 ? -3.951 -12.988 14.226 1.00 96.19 84 ASN A N 1
ATOM 696 C CA . ASN A 1 84 ? -5.210 -13.479 13.671 1.00 96.19 84 ASN A CA 1
ATOM 697 C C . ASN A 1 84 ? -5.007 -14.253 12.348 1.00 96.19 84 ASN A C 1
ATOM 699 O O . ASN A 1 84 ? -5.463 -13.803 11.291 1.00 96.19 84 ASN A O 1
ATOM 703 N N . PRO A 1 85 ? -4.373 -15.448 12.350 1.00 94.88 85 PRO A N 1
ATOM 704 C CA . PRO A 1 85 ? -4.116 -16.206 11.117 1.00 94.88 85 PRO A CA 1
ATOM 705 C C . PRO A 1 85 ? -5.385 -16.587 10.338 1.00 94.88 85 PRO A C 1
ATOM 707 O O . PRO A 1 85 ? -5.355 -16.695 9.111 1.00 94.88 85 PRO A O 1
ATOM 710 N N . LYS A 1 86 ? -6.502 -16.775 11.054 1.00 95.62 86 LYS A N 1
ATOM 711 C CA . LYS A 1 86 ? -7.828 -17.108 10.506 1.00 95.62 86 LYS A CA 1
ATOM 712 C C . LYS A 1 86 ? -8.795 -15.913 10.482 1.00 95.62 86 LYS A C 1
ATOM 714 O O . LYS A 1 86 ? -9.954 -16.095 10.134 1.00 95.62 86 LYS A O 1
ATOM 719 N N . GLY A 1 87 ? -8.342 -14.719 10.876 1.00 93.88 87 GLY A N 1
ATOM 720 C CA . GLY A 1 87 ? -9.181 -13.518 10.898 1.00 93.88 87 GLY A CA 1
ATOM 721 C C . GLY A 1 87 ? -9.538 -13.040 9.491 1.00 93.88 87 GLY A C 1
ATOM 722 O O . GLY A 1 87 ? -8.739 -13.197 8.561 1.00 93.88 87 GLY A O 1
ATOM 723 N N . ASN A 1 88 ? -10.722 -12.441 9.347 1.00 94.75 88 ASN A N 1
ATOM 724 C CA . ASN A 1 88 ? -11.166 -11.834 8.093 1.00 94.75 88 ASN A CA 1
ATOM 725 C C . ASN A 1 88 ? -10.459 -10.484 7.877 1.00 94.75 88 ASN A C 1
ATOM 727 O O . ASN A 1 88 ? -10.491 -9.615 8.749 1.00 94.75 88 ASN A O 1
ATOM 731 N N . TRP A 1 89 ? -9.840 -10.300 6.707 1.00 92.12 89 TRP A N 1
ATOM 732 C CA . TRP A 1 89 ? -9.158 -9.060 6.332 1.00 92.12 89 TRP A CA 1
ATOM 733 C C . TRP A 1 89 ? -10.071 -7.835 6.366 1.00 92.12 89 TRP A C 1
ATOM 735 O O . TRP A 1 89 ? -9.602 -6.761 6.730 1.00 92.12 89 TRP A O 1
ATOM 745 N N . GLU A 1 90 ? -11.360 -7.984 6.065 1.00 93.44 90 GLU A N 1
ATOM 746 C CA . GLU A 1 90 ? -12.338 -6.885 6.085 1.00 93.44 90 GLU A CA 1
ATOM 747 C C . GLU A 1 90 ? -12.440 -6.219 7.466 1.00 93.44 90 GLU A C 1
ATOM 749 O O . GLU A 1 90 ? -12.598 -5.004 7.568 1.00 93.44 90 GLU A O 1
ATOM 754 N N . ASN A 1 91 ? -12.259 -6.991 8.541 1.00 94.62 91 ASN A N 1
ATOM 755 C CA . ASN A 1 91 ? -12.339 -6.492 9.917 1.00 94.62 91 ASN A CA 1
ATOM 756 C C . ASN A 1 91 ? -10.984 -6.014 10.458 1.00 94.62 91 ASN A C 1
ATOM 758 O O . ASN A 1 91 ? -10.927 -5.361 11.499 1.00 94.62 91 ASN A O 1
ATOM 762 N N . ALA A 1 92 ? -9.888 -6.289 9.742 1.00 95.50 92 ALA A N 1
ATOM 763 C CA . ALA A 1 92 ? -8.536 -6.032 10.224 1.00 95.50 92 ALA A CA 1
ATOM 764 C C . ALA A 1 92 ? -8.315 -4.565 10.596 1.00 95.50 92 ALA A C 1
ATOM 766 O O . ALA A 1 92 ? -7.765 -4.269 11.655 1.00 95.50 92 ALA A O 1
ATOM 767 N N . LEU A 1 93 ? -8.741 -3.639 9.734 1.00 95.62 93 LEU A N 1
ATOM 768 C CA . LEU A 1 93 ? -8.505 -2.221 9.968 1.00 95.62 93 LEU A CA 1
ATOM 769 C C . LEU A 1 93 ? -9.286 -1.712 11.184 1.00 95.62 93 LEU A C 1
ATOM 771 O O . LEU A 1 93 ? -8.722 -1.022 12.026 1.00 95.62 93 LEU A O 1
ATOM 775 N N . GLU A 1 94 ? -10.550 -2.101 11.320 1.00 96.19 94 GLU A N 1
ATOM 776 C CA . GLU A 1 94 ? -11.381 -1.740 12.469 1.00 96.19 94 GLU A CA 1
ATOM 777 C C . GLU A 1 94 ? -10.787 -2.250 13.789 1.00 96.19 94 GLU A C 1
ATOM 779 O O . GLU A 1 94 ? -10.649 -1.486 14.748 1.00 96.19 94 GLU A O 1
ATOM 784 N N . GLU A 1 95 ? -10.357 -3.512 13.819 1.00 95.62 95 GLU A N 1
ATOM 785 C CA . GLU A 1 95 ? -9.725 -4.121 14.991 1.00 95.62 95 GLU A CA 1
ATOM 786 C C . GLU A 1 95 ? -8.385 -3.454 15.337 1.00 95.62 95 GLU A C 1
ATOM 788 O O . GLU A 1 95 ? -8.081 -3.229 16.510 1.00 95.62 95 GLU A O 1
ATOM 793 N N . ILE A 1 96 ? -7.585 -3.084 14.330 1.00 95.00 96 ILE A N 1
ATOM 794 C CA . ILE A 1 96 ? -6.324 -2.356 14.525 1.00 95.00 96 ILE A CA 1
ATOM 795 C C . ILE A 1 96 ? -6.581 -0.976 15.131 1.00 95.00 96 ILE A C 1
ATOM 797 O O . ILE A 1 96 ? -5.903 -0.590 16.082 1.00 95.00 96 ILE A O 1
ATOM 801 N N . LEU A 1 97 ? -7.542 -0.228 14.588 1.00 93.75 97 LEU A N 1
ATOM 802 C CA . LEU A 1 97 ? -7.813 1.148 15.010 1.00 93.75 97 LEU A CA 1
ATOM 803 C C . LEU A 1 97 ? -8.562 1.232 16.348 1.00 93.75 97 LEU A C 1
ATOM 805 O O . LEU A 1 97 ? -8.644 2.316 16.931 1.00 93.75 97 LEU A O 1
ATOM 809 N N . SER A 1 98 ? -9.116 0.118 16.826 1.00 91.25 98 SER A N 1
ATOM 810 C CA . SER A 1 98 ? -9.762 -0.016 18.139 1.00 91.25 98 SER A CA 1
ATOM 811 C C . SER A 1 98 ? -8.847 -0.654 19.193 1.00 91.25 98 SER A C 1
ATOM 813 O O . SER A 1 98 ? -9.230 -0.789 20.354 1.00 91.25 98 SER A O 1
ATOM 815 N N . ASN A 1 99 ? -7.620 -1.030 18.819 1.00 88.25 99 ASN A N 1
ATOM 816 C CA . ASN A 1 99 ? -6.673 -1.679 19.715 1.00 88.25 99 ASN A CA 1
ATOM 817 C C . ASN A 1 99 ? -6.095 -0.696 20.749 1.00 88.25 99 ASN A C 1
ATOM 819 O O . ASN A 1 99 ? -5.251 0.141 20.427 1.00 88.25 99 ASN A O 1
ATOM 823 N N . SER A 1 100 ? -6.477 -0.869 22.016 1.00 81.69 100 SER A N 1
ATOM 824 C CA . SER A 1 100 ? -6.024 -0.038 23.141 1.00 81.69 100 SER A CA 1
ATOM 825 C C . SER A 1 100 ? -4.525 -0.143 23.447 1.00 81.69 100 SER A C 1
ATOM 827 O O . SER A 1 100 ? -3.991 0.697 24.168 1.00 81.69 100 SER A O 1
ATOM 829 N N . LYS A 1 101 ? -3.820 -1.142 22.894 1.00 87.12 101 LYS A N 1
ATOM 830 C CA . LYS A 1 101 ? -2.367 -1.299 23.070 1.00 87.12 101 LYS A CA 1
ATOM 831 C C . LYS A 1 101 ? -1.554 -0.283 22.269 1.00 87.12 101 LYS A C 1
ATOM 833 O O . LYS A 1 101 ? -0.371 -0.113 22.554 1.00 87.12 101 LYS A O 1
ATOM 838 N N . ILE A 1 102 ? -2.145 0.354 21.256 1.00 86.25 102 ILE A N 1
ATOM 839 C CA . ILE A 1 102 ? -1.460 1.370 20.456 1.00 86.25 102 ILE A CA 1
ATOM 840 C C . ILE A 1 102 ? -1.839 2.746 21.016 1.00 86.25 102 ILE A C 1
ATOM 842 O O . ILE A 1 102 ? -3.029 3.058 21.089 1.00 86.25 102 ILE A O 1
ATOM 846 N N . PRO A 1 103 ? -0.867 3.595 21.396 1.00 92.19 103 PRO A N 1
ATOM 847 C CA . PRO A 1 103 ? -1.166 4.928 21.901 1.00 92.19 103 PRO A CA 1
ATOM 848 C C . PRO A 1 103 ? -2.038 5.735 20.931 1.00 92.19 103 PRO A C 1
ATOM 850 O O . PRO A 1 103 ? -1.756 5.804 19.731 1.00 92.19 103 PRO A O 1
ATOM 853 N N . ALA A 1 104 ? -3.068 6.405 21.456 1.00 90.31 104 ALA A N 1
ATOM 854 C CA . ALA A 1 104 ? -4.050 7.129 20.645 1.00 90.31 104 ALA A CA 1
ATOM 855 C C . ALA A 1 104 ? -3.411 8.182 19.719 1.00 90.31 104 ALA A C 1
ATOM 857 O O . ALA A 1 104 ? -3.820 8.328 18.566 1.00 90.31 104 ALA A O 1
ATOM 858 N N . TYR A 1 105 ? -2.361 8.873 20.180 1.00 93.19 105 TYR A N 1
ATOM 859 C CA . TYR A 1 105 ? -1.635 9.851 19.362 1.00 93.19 105 TYR A CA 1
ATOM 860 C C . TYR A 1 105 ? -0.947 9.202 18.148 1.00 93.19 105 TYR A C 1
ATOM 862 O O . TYR A 1 105 ? -0.890 9.800 17.074 1.00 93.19 105 TYR A O 1
ATOM 870 N N . GLN A 1 106 ? -0.445 7.973 18.299 1.00 93.25 106 GLN A N 1
ATOM 871 C CA . GLN A 1 106 ? 0.249 7.246 17.241 1.00 93.25 106 GLN A CA 1
ATOM 872 C C . GLN A 1 106 ? -0.739 6.739 16.190 1.00 93.25 106 GLN A C 1
ATOM 874 O O . GLN A 1 106 ? -0.461 6.846 14.994 1.00 93.25 106 GLN A O 1
ATOM 879 N N . ILE A 1 107 ? -1.907 6.249 16.621 1.00 92.69 107 ILE A N 1
ATOM 880 C CA . ILE A 1 107 ? -3.005 5.898 15.710 1.00 92.69 107 ILE A CA 1
ATOM 881 C C . ILE A 1 107 ? -3.470 7.131 14.943 1.00 92.69 107 ILE A C 1
ATOM 883 O O . ILE A 1 107 ? -3.504 7.094 13.718 1.00 92.69 107 ILE A O 1
ATOM 887 N N . LYS A 1 108 ? -3.747 8.242 15.638 1.00 94.12 108 LYS A N 1
ATOM 888 C CA . LYS A 1 108 ? -4.190 9.490 15.004 1.00 94.12 108 LYS A CA 1
ATOM 889 C C . LYS A 1 108 ? -3.193 9.976 13.952 1.00 94.12 108 LYS A C 1
ATOM 891 O O . LYS A 1 108 ? -3.591 10.296 12.838 1.00 94.12 108 LYS A O 1
ATOM 896 N N . LYS A 1 109 ? -1.896 9.972 14.277 1.00 95.75 109 LYS A N 1
ATOM 897 C CA . LYS A 1 109 ? -0.841 10.309 13.314 1.00 95.75 109 LYS A CA 1
ATOM 898 C C . LYS A 1 109 ? -0.857 9.371 12.106 1.00 95.75 109 LYS A C 1
ATOM 900 O O . LYS A 1 109 ? -0.824 9.841 10.979 1.00 95.75 109 LYS A O 1
ATOM 905 N N . SER A 1 110 ? -0.935 8.061 12.338 1.00 95.94 110 SER A N 1
ATOM 906 C CA . SER A 1 110 ? -0.913 7.068 11.257 1.00 95.94 110 SER A CA 1
ATOM 907 C C . SER A 1 110 ? -2.126 7.198 10.332 1.00 95.94 110 SER A C 1
ATOM 909 O O . SER A 1 110 ? -1.971 7.062 9.126 1.00 95.94 110 SER A O 1
ATOM 911 N N . ILE A 1 111 ? -3.312 7.486 10.881 1.00 96.06 111 ILE A N 1
ATOM 912 C CA . ILE A 1 111 ? -4.529 7.765 10.105 1.00 96.06 111 ILE A CA 1
ATOM 913 C C . ILE A 1 111 ? -4.338 9.026 9.253 1.00 96.06 111 ILE A C 1
ATOM 915 O O . ILE A 1 111 ? -4.578 8.982 8.051 1.00 96.06 111 ILE A O 1
ATOM 919 N N . ASN A 1 112 ? -3.844 10.120 9.839 1.00 96.62 112 ASN A N 1
ATOM 920 C CA . ASN A 1 112 ? -3.584 11.350 9.089 1.00 96.62 112 ASN A CA 1
ATOM 921 C C . ASN A 1 112 ? -2.570 11.119 7.957 1.00 96.62 112 ASN A C 1
ATOM 923 O O . ASN A 1 112 ? -2.800 11.545 6.831 1.00 96.62 112 ASN A O 1
ATOM 927 N N . ASP A 1 113 ? -1.489 10.380 8.221 1.00 97.12 113 ASP A N 1
ATOM 928 C CA . ASP A 1 113 ? -0.502 10.029 7.195 1.00 97.12 113 ASP A CA 1
ATOM 929 C C . ASP A 1 113 ? -1.128 9.185 6.062 1.00 97.12 113 ASP A C 1
ATOM 931 O O . ASP A 1 113 ? -0.706 9.295 4.910 1.00 97.12 113 ASP A O 1
ATOM 935 N N . VAL A 1 114 ? -2.126 8.340 6.361 1.00 97.19 114 VAL A N 1
ATOM 936 C CA . VAL A 1 114 ? -2.896 7.595 5.345 1.00 97.19 114 VAL A CA 1
ATOM 937 C C . VAL A 1 114 ? -3.750 8.549 4.507 1.00 97.19 114 VAL A C 1
ATOM 939 O O . VAL A 1 114 ? -3.738 8.429 3.283 1.00 97.19 114 VAL A O 1
ATOM 942 N N . PHE A 1 115 ? -4.434 9.518 5.122 1.00 96.50 115 PHE A N 1
ATOM 943 C CA . PHE A 1 115 ? -5.226 10.519 4.397 1.00 96.50 115 PHE A CA 1
ATOM 944 C C . PHE A 1 115 ? -4.371 11.359 3.451 1.00 96.50 115 PHE A C 1
ATOM 946 O O . PHE A 1 115 ? -4.696 11.467 2.271 1.00 96.50 115 PHE A O 1
ATOM 953 N N . GLU A 1 116 ? -3.225 11.859 3.915 1.00 96.25 116 GLU A N 1
ATOM 954 C CA . GLU A 1 116 ? -2.286 12.606 3.069 1.00 96.25 116 GLU A CA 1
ATOM 955 C C . GLU A 1 116 ? -1.800 11.774 1.874 1.00 96.25 116 GLU A C 1
ATOM 957 O O . GLU A 1 116 ? -1.686 12.260 0.748 1.00 96.25 116 GLU A O 1
ATOM 962 N N . ARG A 1 117 ? -1.562 10.475 2.082 1.00 96.12 117 ARG A N 1
ATOM 963 C CA . ARG A 1 117 ? -1.186 9.567 0.991 1.00 96.12 117 ARG A CA 1
ATOM 964 C C . ARG A 1 117 ? -2.334 9.335 0.013 1.00 96.12 117 ARG A C 1
ATOM 966 O O . ARG A 1 117 ? -2.083 9.306 -1.190 1.00 96.12 117 ARG A O 1
ATOM 973 N N . LEU A 1 118 ? -3.565 9.178 0.493 1.00 95.06 118 LEU A N 1
ATOM 974 C CA . LEU A 1 118 ? -4.746 9.034 -0.362 1.00 95.06 118 LEU A CA 1
ATOM 975 C C . LEU A 1 118 ? -5.049 10.322 -1.141 1.00 95.06 118 LEU A C 1
ATOM 977 O O . LEU A 1 118 ? -5.432 10.226 -2.301 1.00 95.06 118 LEU A O 1
ATOM 981 N N . ASN A 1 119 ? -4.772 11.507 -0.591 1.00 93.94 119 ASN A N 1
ATOM 982 C CA . ASN A 1 119 ? -4.832 12.782 -1.327 1.00 93.94 119 ASN A CA 1
ATOM 983 C C . ASN A 1 119 ? -3.906 12.803 -2.547 1.00 93.94 119 ASN A C 1
ATOM 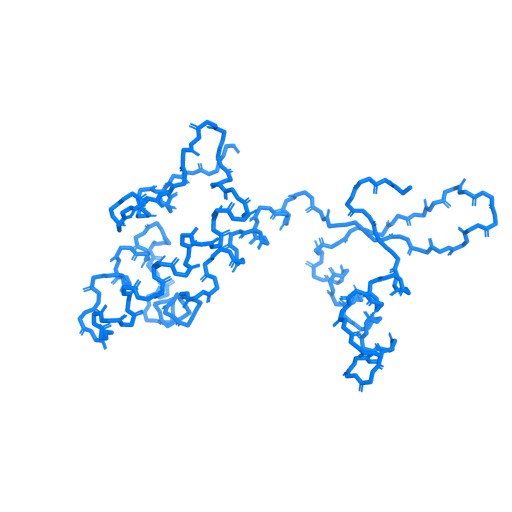985 O O . ASN A 1 119 ? -4.263 13.348 -3.588 1.00 93.94 119 ASN A O 1
ATOM 989 N N . ILE A 1 120 ? -2.745 12.153 -2.456 1.00 93.00 120 ILE A N 1
ATOM 990 C CA . ILE A 1 120 ? -1.794 12.045 -3.569 1.00 93.00 120 ILE A CA 1
ATOM 991 C C . ILE A 1 120 ? -2.177 10.908 -4.531 1.00 93.00 120 ILE A C 1
ATOM 993 O O . ILE A 1 120 ? -2.000 11.027 -5.744 1.00 93.00 120 ILE A O 1
ATOM 997 N N . LEU A 1 121 ? -2.656 9.778 -4.001 1.00 91.06 121 LEU A N 1
ATOM 998 C CA . LEU A 1 121 ? -2.870 8.537 -4.758 1.00 91.06 121 LEU A CA 1
ATOM 999 C C . LEU A 1 121 ? -4.299 8.345 -5.278 1.00 91.06 121 LEU A C 1
ATOM 1001 O O . LEU A 1 121 ? -4.493 7.466 -6.121 1.00 91.06 121 LEU A O 1
ATOM 1005 N N . THR A 1 122 ? -5.253 9.162 -4.824 1.00 89.75 122 THR A N 1
ATOM 1006 C CA . THR A 1 122 ? -6.720 9.009 -4.924 1.00 89.75 122 THR A CA 1
ATOM 1007 C C . THR A 1 122 ? -7.290 7.863 -4.074 1.00 89.75 122 THR A C 1
ATOM 1009 O O . THR A 1 122 ? -6.547 7.038 -3.540 1.00 89.75 122 THR A O 1
ATOM 1012 N N . SER A 1 123 ? -8.622 7.804 -3.946 1.00 87.25 123 SER A N 1
ATOM 1013 C CA . SER A 1 123 ? -9.346 6.765 -3.192 1.00 87.25 123 SER A CA 1
ATOM 1014 C C . SER A 1 123 ? -9.281 5.379 -3.844 1.00 87.25 123 SER A C 1
ATOM 1016 O O . SER A 1 123 ? -9.453 4.375 -3.159 1.00 87.25 123 SER A O 1
ATOM 1018 N N . GLY A 1 124 ? -9.024 5.302 -5.153 1.00 85.19 124 GLY A N 1
ATOM 1019 C CA . GLY A 1 124 ? -8.986 4.041 -5.898 1.00 85.19 124 GLY A CA 1
ATOM 1020 C C . GLY A 1 124 ? -10.354 3.445 -6.250 1.00 85.19 124 GLY A C 1
ATOM 1021 O O . GLY A 1 124 ? -10.380 2.381 -6.862 1.00 85.19 124 GLY A O 1
ATOM 1022 N N . HIS A 1 125 ? -11.455 4.128 -5.922 1.00 84.81 125 HIS A N 1
ATOM 1023 C CA . HIS A 1 125 ? -12.811 3.773 -6.345 1.00 84.81 125 HIS A CA 1
ATOM 1024 C C . HIS A 1 125 ? -13.411 4.907 -7.181 1.00 84.81 125 HIS A C 1
ATOM 1026 O O . HIS A 1 125 ? -13.208 6.087 -6.876 1.00 84.81 125 HIS A O 1
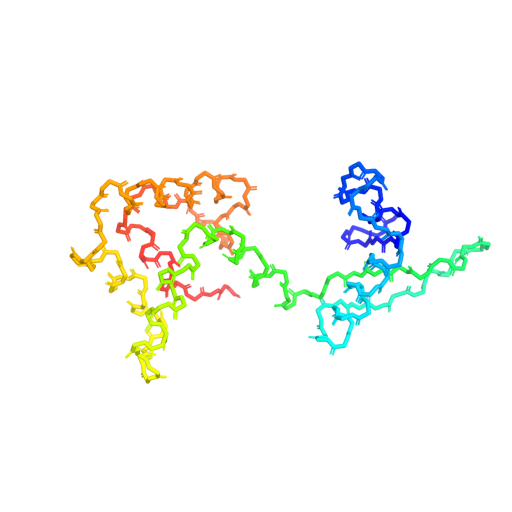ATOM 1032 N N . ASP A 1 126 ? -14.177 4.553 -8.210 1.00 81.19 126 ASP A N 1
ATOM 1033 C CA . ASP A 1 126 ? -14.837 5.536 -9.066 1.00 81.19 126 ASP A CA 1
ATOM 1034 C C . ASP A 1 126 ? -15.870 6.340 -8.267 1.00 81.19 126 ASP A C 1
ATOM 1036 O O . ASP A 1 126 ? -16.705 5.781 -7.558 1.00 81.19 126 ASP A O 1
ATOM 1040 N N . ASN A 1 127 ? -15.801 7.670 -8.373 1.00 81.06 127 ASN A N 1
ATOM 1041 C CA . ASN A 1 127 ? -16.683 8.620 -7.679 1.00 81.06 127 ASN A CA 1
ATOM 1042 C C . ASN A 1 127 ? -16.712 8.497 -6.140 1.00 81.06 127 ASN A C 1
ATOM 1044 O O . ASN A 1 127 ? -17.629 9.011 -5.501 1.00 81.06 127 ASN A O 1
ATOM 1048 N N . CYS A 1 128 ? -15.713 7.856 -5.526 1.00 82.88 128 CYS A N 1
ATOM 1049 C CA . CYS A 1 128 ? -15.603 7.767 -4.073 1.00 82.88 128 CYS A CA 1
ATOM 1050 C C . CYS A 1 128 ? -14.652 8.855 -3.549 1.00 82.88 128 CYS A C 1
ATOM 1052 O O . CYS A 1 128 ? -13.486 8.883 -3.968 1.00 82.88 128 CYS A O 1
ATOM 1054 N N . PRO A 1 129 ? -15.097 9.747 -2.648 1.00 89.00 129 PRO A N 1
ATOM 1055 C CA . PRO A 1 129 ? -14.207 10.719 -2.030 1.00 89.00 129 PRO A CA 1
ATOM 1056 C C . PRO A 1 129 ? -13.156 10.023 -1.158 1.00 89.00 129 PRO A C 1
ATOM 1058 O O . PRO A 1 129 ? -13.299 8.873 -0.745 1.00 89.00 129 PRO A O 1
ATOM 1061 N N . ILE A 1 130 ? -12.071 10.738 -0.882 1.00 91.38 130 ILE A N 1
ATOM 1062 C CA . ILE A 1 130 ? -11.050 10.265 0.051 1.00 91.38 130 ILE A CA 1
ATOM 1063 C C . ILE A 1 130 ? -11.629 10.332 1.469 1.00 91.38 130 ILE A C 1
ATOM 1065 O O . ILE A 1 130 ? -12.227 11.354 1.812 1.00 91.38 130 ILE A O 1
ATOM 1069 N N . PRO A 1 131 ? -11.462 9.281 2.291 1.00 94.56 131 PRO A N 1
ATOM 1070 C CA . PRO A 1 131 ? -11.924 9.301 3.670 1.00 94.56 131 PRO A CA 1
ATOM 1071 C C . PRO A 1 131 ? -11.252 10.433 4.452 1.00 94.56 131 PRO A C 1
ATOM 1073 O O . PRO A 1 131 ? -10.049 10.661 4.337 1.00 94.56 131 PRO A O 1
ATOM 1076 N N . SER A 1 132 ? -12.045 11.118 5.265 1.00 93.12 132 SER A N 1
ATOM 1077 C CA . SER A 1 132 ? -11.646 12.243 6.115 1.00 93.12 132 SER A CA 1
ATOM 1078 C C . SER A 1 132 ? -11.762 11.921 7.609 1.00 93.12 132 SER A C 1
ATOM 1080 O O . SER A 1 132 ? -11.173 12.601 8.453 1.00 93.12 132 SER A O 1
ATOM 1082 N N . THR A 1 133 ? -12.484 10.849 7.942 1.00 95.69 133 THR A N 1
ATOM 1083 C CA . THR A 1 133 ? -12.703 10.368 9.310 1.00 95.69 133 THR A CA 1
ATOM 1084 C C . THR A 1 133 ? -12.239 8.923 9.486 1.00 95.69 133 THR A C 1
ATOM 1086 O O . THR A 1 133 ? -12.044 8.178 8.520 1.00 95.69 133 THR A O 1
ATOM 1089 N N . LYS A 1 134 ? -12.030 8.505 10.742 1.00 94.88 134 LYS A N 1
ATOM 1090 C CA . LYS A 1 134 ? -11.652 7.120 11.071 1.00 94.88 134 LYS A CA 1
ATOM 1091 C C . LYS A 1 134 ? -12.715 6.141 10.562 1.00 94.88 134 LYS A C 1
ATOM 1093 O O . LYS A 1 134 ? -12.379 5.080 10.044 1.00 94.88 134 LYS A O 1
ATOM 1098 N N . GLU A 1 135 ? -13.979 6.504 10.721 1.00 95.12 135 GLU A N 1
ATOM 1099 C CA . GLU A 1 135 ? -15.143 5.710 10.350 1.00 95.12 135 GLU A CA 1
ATOM 1100 C C . GLU A 1 135 ? -15.229 5.559 8.826 1.00 95.12 135 GLU A C 1
ATOM 1102 O O . GLU A 1 135 ? -15.349 4.440 8.326 1.00 95.12 135 GLU A O 1
ATOM 1107 N N . GLU A 1 136 ? -15.052 6.654 8.079 1.00 95.62 136 GLU A N 1
ATOM 1108 C CA . GLU A 1 136 ? -14.975 6.620 6.612 1.00 95.62 136 GLU A CA 1
ATOM 1109 C C . GLU A 1 136 ? -13.813 5.756 6.120 1.00 95.62 136 GLU A C 1
ATOM 1111 O O . GLU A 1 136 ? -13.967 5.018 5.151 1.00 95.62 136 GLU A O 1
ATOM 1116 N N . LEU A 1 137 ? -12.660 5.790 6.797 1.00 95.69 137 LEU A N 1
ATOM 1117 C CA . LEU A 1 137 ? -11.511 4.963 6.429 1.00 95.69 137 LEU A CA 1
ATOM 1118 C C . LEU A 1 137 ? -11.800 3.462 6.592 1.00 95.69 137 LEU A C 1
ATOM 1120 O O . LEU A 1 137 ? -11.355 2.653 5.777 1.00 95.69 137 LEU A O 1
ATOM 1124 N N . ILE A 1 138 ? -12.546 3.084 7.633 1.00 95.62 138 ILE A N 1
ATOM 1125 C CA . ILE A 1 138 ? -12.975 1.696 7.849 1.00 95.62 138 ILE A CA 1
ATOM 1126 C C . ILE A 1 138 ? -13.953 1.266 6.751 1.00 95.62 138 ILE A C 1
ATOM 1128 O O . ILE A 1 138 ? -13.809 0.172 6.207 1.00 95.62 138 ILE A O 1
ATOM 1132 N N . ILE A 1 139 ? -14.915 2.122 6.399 1.00 94.00 139 ILE A N 1
ATOM 1133 C CA . ILE A 1 139 ? -15.865 1.855 5.309 1.00 94.00 139 ILE A CA 1
ATOM 1134 C C . ILE A 1 139 ? -15.116 1.705 3.981 1.00 94.00 139 ILE A C 1
ATOM 1136 O O . ILE A 1 139 ? -15.328 0.727 3.268 1.00 94.00 139 ILE A O 1
ATOM 1140 N N . TRP A 1 140 ? -14.192 2.620 3.683 1.00 93.81 140 TRP A N 1
ATOM 1141 C CA . TRP A 1 140 ? -13.340 2.568 2.496 1.00 93.81 140 TRP A CA 1
ATOM 1142 C C . TRP A 1 140 ? -12.578 1.240 2.401 1.00 93.81 140 TRP A C 1
ATOM 1144 O O . TRP A 1 140 ? -12.605 0.591 1.364 1.00 93.81 140 TRP A O 1
ATOM 1154 N N . TRP A 1 141 ? -11.981 0.770 3.501 1.00 93.38 141 TRP A N 1
ATOM 1155 C CA . TRP A 1 141 ? -11.276 -0.517 3.542 1.00 93.38 141 TRP A CA 1
ATOM 1156 C C . TRP A 1 141 ? -12.180 -1.730 3.289 1.00 93.38 141 TRP A C 1
ATOM 1158 O O . TRP A 1 141 ? -11.750 -2.696 2.661 1.00 93.38 141 TRP A O 1
ATOM 1168 N N . LYS A 1 142 ? -13.418 -1.694 3.791 1.00 92.75 142 LYS A N 1
ATOM 1169 C CA . LYS A 1 142 ? -14.405 -2.768 3.596 1.00 92.75 142 LYS A CA 1
ATOM 1170 C C . LYS A 1 142 ? -15.063 -2.731 2.217 1.00 92.75 142 LYS A C 1
ATOM 1172 O O . LYS A 1 142 ? -15.716 -3.697 1.835 1.00 92.75 142 LYS A O 1
ATOM 1177 N N . THR A 1 143 ? -14.924 -1.629 1.484 1.00 90.19 143 THR A N 1
ATOM 1178 C CA . THR A 1 143 ? -15.533 -1.481 0.164 1.00 90.19 143 THR A CA 1
ATOM 1179 C C . THR A 1 143 ? -14.758 -2.337 -0.842 1.00 90.19 143 THR A C 1
ATOM 1181 O O . THR A 1 143 ? -13.548 -2.155 -0.993 1.00 90.19 143 THR A O 1
ATOM 1184 N N . PRO A 1 144 ? -15.409 -3.287 -1.538 1.00 83.75 144 PRO A N 1
ATOM 1185 C CA . PRO A 1 144 ? -14.730 -4.093 -2.541 1.00 83.75 144 PRO A CA 1
ATOM 1186 C C . PRO A 1 144 ? -14.248 -3.208 -3.703 1.00 83.75 144 PRO A C 1
ATOM 1188 O O . PRO A 1 144 ? -14.893 -2.204 -4.024 1.00 83.75 144 PRO A O 1
ATOM 1191 N N . PRO A 1 145 ? -13.111 -3.546 -4.335 1.00 76.44 145 PRO A N 1
ATOM 1192 C CA . PRO A 1 145 ? -12.659 -2.841 -5.529 1.00 76.44 145 PRO A CA 1
ATOM 1193 C C . PRO A 1 145 ? -13.707 -2.956 -6.657 1.00 76.44 145 PRO A C 1
ATOM 1195 O O . PRO A 1 145 ? -14.441 -3.948 -6.681 1.00 76.44 145 PRO A O 1
ATOM 1198 N N . PRO A 1 146 ? -13.786 -1.955 -7.555 1.00 70.44 146 PRO A N 1
ATOM 1199 C CA . PRO A 1 146 ? -14.690 -1.974 -8.707 1.00 70.44 146 PRO A CA 1
ATOM 1200 C C . PRO A 1 146 ? -14.377 -3.101 -9.702 1.00 70.44 146 PRO A C 1
ATOM 1202 O O . PRO A 1 146 ? -13.209 -3.560 -9.752 1.00 70.44 146 PRO A O 1
#